Protein AF-A0A133UXX2-F1 (afdb_monomer)

Radius of gyration: 19.28 Å; Cα contacts (8 Å, |Δi|>4): 140; chains: 1; bounding box: 42×25×57 Å

InterPro domains:
  IPR009014 Transketolase C-terminal/Pyruvate-ferredoxin oxidoreductase domain II [G3DSA:3.40.50.920] (34-122)
  IPR009014 Transketolase C-terminal/Pyruvate-ferredoxin oxidoreductase domain II [SSF52922] (37-112)
  IPR033412 Pyruvate:ferredoxin oxidoreductase, core domain II [PF17147] (48-109)
  IPR050722 Pyruvate:ferredoxin/flavodoxin oxidoreductase [PTHR32154] (7-114)

Organism: NCBI:txid1698271

Mean predicted aligned error: 11.59 Å

Sequence (124 aa):
HLESGYTTEDPEEIVAMQDKRKKKWESIEKDVLKRNPVKVYGDEESDKLILTWGSTKGAVLEAMKLIDEPVKLVQPIYFKPFPLERISEHLERAEKVIDVEANSTAQLGDLIKRKPCRPWMKRS

pLDDT: mean 72.83, std 15.48, range [33.09, 92.75]

Nearest PDB structures (foldseek):
  8v9i-assembly1_B  TM=6.962E-01  e=2.782E-02  Deinococcus radiodurans
  6ouw-assembly1_A-2  TM=6.911E-01  e=3.178E-02  Deinococcus radiodurans
  2o1x-assembly1_A  TM=7.524E-01  e=4.429E-02  Deinococcus radiodurans
  6ouv-assembly1_A  TM=6.911E-01  e=4.145E-02  Deinococcus radiodurans
  6xxg-assembly1_AAA  TM=6.147E-01  e=7.052E-02  Deinococcus radiodurans R1 = ATCC 13939 = DSM 20539

Structure (mmCIF, N/CA/C/O backbone):
data_AF-A0A133UXX2-F1
#
_entry.id   AF-A0A133UXX2-F1
#
loop_
_atom_site.group_PDB
_atom_site.id
_atom_site.type_symbol
_atom_site.label_atom_id
_atom_site.label_alt_id
_atom_site.label_comp_id
_atom_site.label_asym_id
_atom_site.label_entity_id
_atom_site.label_seq_id
_atom_site.pdbx_PDB_ins_code
_atom_site.Cartn_x
_atom_site.Cartn_y
_atom_site.Cartn_z
_atom_site.occupancy
_atom_site.B_iso_or_equiv
_atom_site.auth_seq_id
_atom_site.auth_comp_id
_atom_site.auth_asym_id
_atom_site.auth_atom_id
_atom_site.pdbx_PDB_model_num
ATOM 1 N N . HIS A 1 1 ? 14.312 -0.960 -32.571 1.00 33.09 1 HIS A N 1
ATOM 2 C CA . HIS A 1 1 ? 14.438 -0.647 -34.000 1.00 33.09 1 HIS A CA 1
ATOM 3 C C . HIS A 1 1 ? 15.774 0.028 -34.220 1.00 33.09 1 HIS A C 1
ATOM 5 O O . HIS A 1 1 ? 16.047 1.013 -33.542 1.00 33.09 1 HIS A O 1
ATOM 11 N N . LEU A 1 2 ? 16.600 -0.549 -35.088 1.00 40.28 2 LEU A N 1
ATOM 12 C CA . LEU A 1 2 ? 17.537 0.217 -35.900 1.00 40.28 2 LEU A CA 1
ATOM 13 C C . LEU A 1 2 ? 16.858 0.465 -37.252 1.00 40.28 2 LEU A C 1
ATOM 15 O O . LEU A 1 2 ? 15.941 -0.266 -37.628 1.00 40.28 2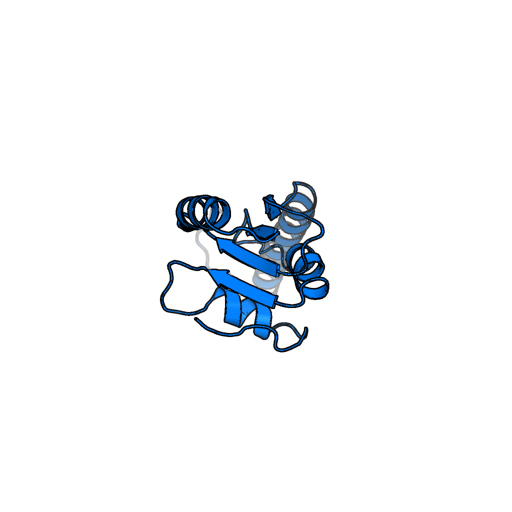 LEU A O 1
ATOM 19 N N . GLU A 1 3 ? 17.273 1.535 -37.917 1.00 55.12 3 GLU A N 1
ATOM 20 C CA . GLU A 1 3 ? 16.681 2.095 -39.140 1.00 55.12 3 GLU A CA 1
ATOM 21 C C . GLU A 1 3 ? 16.860 1.233 -40.404 1.00 55.12 3 GLU A C 1
ATOM 23 O O . GLU A 1 3 ? 16.450 1.635 -41.487 1.00 55.12 3 GLU A O 1
ATOM 28 N N . SER A 1 4 ? 17.409 0.024 -40.288 1.00 59.31 4 SER A N 1
ATOM 29 C CA . SER A 1 4 ? 17.453 -0.961 -41.367 1.00 59.31 4 SER A CA 1
ATOM 30 C C . SER A 1 4 ? 16.782 -2.249 -40.894 1.00 59.31 4 SER A C 1
ATOM 32 O O . SER A 1 4 ? 17.210 -2.897 -39.942 1.00 59.31 4 SER A O 1
ATOM 34 N N . GLY A 1 5 ? 15.666 -2.601 -41.526 1.00 46.81 5 GLY A N 1
ATOM 35 C CA . GLY A 1 5 ? 14.844 -3.758 -41.178 1.00 46.81 5 GLY A CA 1
ATOM 36 C C . GLY A 1 5 ? 15.471 -5.103 -41.550 1.00 46.81 5 GLY A C 1
ATOM 37 O O . GLY A 1 5 ? 14.880 -5.831 -42.339 1.00 46.81 5 GLY A O 1
ATOM 38 N N . TYR A 1 6 ? 16.630 -5.443 -40.985 1.00 45.97 6 TYR A N 1
ATOM 39 C CA . TYR A 1 6 ? 17.171 -6.802 -41.022 1.00 45.97 6 TYR A CA 1
ATOM 40 C C . TYR A 1 6 ? 17.033 -7.461 -39.647 1.00 45.97 6 TYR A C 1
ATOM 42 O O . TYR A 1 6 ? 17.449 -6.916 -38.624 1.00 45.97 6 TYR A O 1
ATOM 50 N N . THR A 1 7 ? 16.394 -8.631 -39.627 1.00 46.53 7 THR A N 1
ATOM 51 C CA . THR A 1 7 ? 16.272 -9.485 -38.445 1.00 46.53 7 THR A CA 1
ATOM 52 C C . THR A 1 7 ? 17.632 -10.113 -38.168 1.00 46.53 7 THR A C 1
ATOM 54 O O . THR A 1 7 ? 18.009 -11.095 -38.795 1.00 46.53 7 THR A O 1
ATOM 57 N N . THR A 1 8 ? 18.380 -9.520 -37.245 1.00 50.25 8 THR A N 1
ATOM 58 C CA . THR A 1 8 ? 19.564 -10.142 -36.656 1.00 50.25 8 THR A CA 1
ATOM 59 C C . THR A 1 8 ? 19.103 -11.144 -35.593 1.00 50.25 8 THR A C 1
ATOM 61 O O . THR A 1 8 ? 18.574 -10.753 -34.552 1.00 50.25 8 THR A O 1
ATOM 64 N N . GLU A 1 9 ? 19.288 -12.437 -35.866 1.00 50.31 9 GLU A N 1
ATOM 65 C CA . GLU A 1 9 ? 19.148 -13.557 -34.913 1.00 50.31 9 GLU A CA 1
ATOM 66 C C . GLU A 1 9 ? 20.436 -13.781 -34.100 1.00 50.31 9 GLU A C 1
ATOM 68 O O . GLU A 1 9 ? 20.617 -14.827 -33.480 1.00 50.31 9 GLU A O 1
ATOM 73 N N . ASP A 1 10 ? 21.351 -12.811 -34.114 1.00 56.44 10 ASP A N 1
ATOM 74 C CA . ASP A 1 10 ? 22.644 -12.937 -33.463 1.00 56.44 10 ASP A CA 1
ATOM 75 C C . ASP A 1 10 ? 22.469 -12.854 -31.934 1.00 56.44 10 ASP A C 1
ATOM 77 O O . ASP A 1 10 ? 21.989 -11.838 -31.404 1.00 56.44 10 ASP A O 1
ATOM 81 N N . PRO A 1 11 ? 22.780 -13.938 -31.200 1.00 58.47 11 PRO A N 1
ATOM 82 C CA . PRO A 1 11 ? 22.490 -14.040 -29.776 1.00 58.47 11 PRO A CA 1
ATOM 83 C C . PRO A 1 11 ? 23.211 -12.959 -28.961 1.00 58.47 11 PRO A C 1
ATOM 85 O O . PRO A 1 11 ? 22.697 -12.538 -27.922 1.00 58.47 11 PRO A O 1
ATOM 88 N N . GLU A 1 12 ? 24.348 -12.453 -29.442 1.00 59.59 12 GLU A N 1
ATOM 89 C CA . GLU A 1 12 ? 25.131 -11.418 -28.764 1.00 59.59 12 GLU A CA 1
ATOM 90 C C . GLU A 1 12 ? 24.432 -10.046 -28.798 1.00 59.59 12 GLU A C 1
ATOM 92 O O . GLU A 1 12 ? 24.356 -9.353 -27.776 1.00 59.59 12 GLU A O 1
ATOM 97 N N . GLU A 1 13 ? 23.811 -9.679 -29.925 1.00 59.91 13 GLU A N 1
ATOM 98 C CA . GLU A 1 13 ? 23.036 -8.435 -30.050 1.00 59.91 13 GLU A CA 1
ATOM 99 C C . GLU A 1 13 ? 21.726 -8.489 -29.246 1.00 59.91 13 GLU A C 1
ATOM 101 O O . GLU A 1 13 ? 21.299 -7.489 -28.650 1.00 59.91 13 GLU A O 1
ATOM 106 N N . ILE A 1 14 ? 21.101 -9.669 -29.154 1.00 61.41 14 ILE A N 1
ATOM 107 C CA . ILE A 1 14 ? 19.909 -9.890 -28.324 1.00 61.41 14 ILE A CA 1
ATOM 108 C C . ILE A 1 14 ? 20.251 -9.706 -26.841 1.00 61.41 14 ILE A C 1
ATOM 110 O O . ILE A 1 14 ? 19.519 -8.998 -26.137 1.00 61.41 14 ILE A O 1
ATOM 114 N N . VAL A 1 15 ? 21.365 -10.279 -26.372 1.00 66.69 15 VAL A N 1
ATOM 115 C CA . VAL A 1 15 ? 21.837 -10.138 -24.985 1.00 66.69 15 VAL A CA 1
ATOM 116 C C . VAL A 1 15 ? 22.188 -8.683 -24.678 1.00 66.69 15 VAL A C 1
ATOM 118 O O . VAL A 1 15 ? 21.683 -8.135 -23.698 1.00 66.69 15 VAL A O 1
ATOM 121 N N . ALA A 1 16 ? 22.924 -7.995 -25.556 1.00 69.69 16 ALA A N 1
ATOM 122 C CA . ALA A 1 16 ? 23.259 -6.581 -25.374 1.00 69.69 16 ALA A CA 1
ATOM 123 C C . ALA A 1 16 ? 22.005 -5.683 -25.290 1.00 69.69 16 ALA A C 1
ATOM 125 O O . ALA A 1 16 ? 21.921 -4.766 -24.463 1.00 69.69 16 ALA A O 1
ATOM 126 N N . MET A 1 17 ? 20.980 -5.969 -26.099 1.00 63.28 17 MET A N 1
ATOM 127 C CA . MET A 1 17 ? 19.703 -5.249 -26.073 1.00 63.28 17 MET A CA 1
ATOM 128 C C . MET A 1 17 ? 18.827 -5.614 -24.868 1.00 63.28 17 MET A C 1
ATOM 130 O O . MET A 1 17 ? 18.025 -4.787 -24.415 1.00 63.28 17 MET A O 1
ATOM 134 N N . GLN A 1 18 ? 18.936 -6.829 -24.333 1.00 67.31 18 GLN A N 1
ATOM 135 C CA . GLN A 1 18 ? 18.309 -7.208 -23.066 1.00 67.31 18 GLN A CA 1
ATOM 136 C C . GLN A 1 18 ? 19.003 -6.529 -21.880 1.00 67.31 18 GLN A C 1
ATOM 138 O O . GLN A 1 18 ? 18.316 -5.929 -21.053 1.00 67.31 18 GLN A O 1
ATOM 143 N N . ASP A 1 19 ? 20.334 -6.494 -21.850 1.00 73.12 19 ASP A N 1
ATOM 144 C CA . ASP A 1 19 ? 21.110 -5.820 -20.807 1.00 73.12 19 ASP A CA 1
ATOM 145 C C . ASP A 1 19 ? 20.897 -4.307 -20.809 1.00 73.12 19 ASP A C 1
ATOM 147 O O . ASP A 1 19 ? 20.729 -3.695 -19.752 1.00 73.12 19 ASP A O 1
ATOM 151 N N . LYS A 1 20 ? 20.810 -3.675 -21.986 1.00 72.62 20 LYS A N 1
ATOM 152 C CA . LYS A 1 20 ? 20.468 -2.247 -22.090 1.00 72.62 20 LYS A CA 1
ATOM 153 C C . LYS A 1 20 ? 19.068 -1.961 -21.540 1.00 72.62 20 LYS A C 1
ATOM 155 O O . LYS A 1 20 ? 18.866 -0.961 -20.847 1.00 72.62 20 LYS A O 1
ATOM 160 N N . ARG A 1 21 ? 18.098 -2.842 -21.817 1.00 70.06 21 ARG A N 1
ATOM 161 C CA . ARG A 1 21 ? 16.740 -2.750 -21.253 1.00 70.06 21 ARG A CA 1
ATOM 162 C C . ARG A 1 21 ? 16.750 -2.957 -19.738 1.00 70.06 21 ARG A C 1
ATOM 164 O O . ARG A 1 21 ? 16.072 -2.208 -19.040 1.00 70.06 21 ARG A O 1
ATOM 171 N N . LYS A 1 22 ? 17.543 -3.905 -19.236 1.00 69.81 22 LYS A N 1
ATOM 172 C CA . LYS A 1 22 ? 17.690 -4.205 -17.808 1.00 69.81 22 LYS A CA 1
ATOM 173 C C . LYS A 1 22 ? 18.308 -3.037 -17.036 1.00 69.81 22 LYS A C 1
ATOM 175 O O . LYS A 1 22 ? 17.689 -2.553 -16.098 1.00 69.81 22 LYS A O 1
ATOM 180 N N . LYS A 1 23 ? 19.425 -2.478 -17.511 1.00 75.69 23 LYS A N 1
ATOM 181 C CA . LYS A 1 23 ? 20.070 -1.297 -16.904 1.00 75.69 23 LYS A CA 1
ATOM 182 C C . LYS A 1 23 ? 19.134 -0.087 -16.836 1.00 75.69 23 LYS A C 1
ATOM 184 O O . LYS A 1 23 ? 19.122 0.643 -15.846 1.00 75.69 23 LYS A O 1
ATOM 189 N N . LYS A 1 24 ? 18.317 0.126 -17.877 1.00 73.06 24 LYS A N 1
ATOM 190 C CA . LYS A 1 24 ? 17.298 1.186 -17.879 1.00 73.06 24 LYS A CA 1
ATOM 191 C C . LYS A 1 24 ? 16.224 0.935 -16.815 1.00 73.06 24 LYS A C 1
ATOM 193 O O . LYS A 1 24 ? 15.835 1.879 -16.134 1.00 73.06 24 LYS A O 1
ATOM 198 N N . TRP A 1 25 ? 15.777 -0.312 -16.651 1.00 71.50 25 TRP A N 1
ATOM 199 C CA . TRP A 1 25 ? 14.839 -0.696 -15.592 1.00 71.50 25 TRP A CA 1
ATOM 200 C C . TRP A 1 25 ? 15.415 -0.475 -14.192 1.00 71.50 25 TRP A C 1
ATOM 202 O O . TRP A 1 25 ? 14.767 0.191 -13.391 1.00 71.50 25 TRP A O 1
ATOM 212 N N . GLU A 1 26 ? 16.652 -0.904 -13.936 1.00 77.62 26 GLU A N 1
ATOM 213 C CA . GLU A 1 26 ? 17.315 -0.710 -12.639 1.00 77.62 26 GLU A CA 1
ATOM 214 C C . GLU A 1 26 ? 17.460 0.777 -12.275 1.00 77.62 26 GLU A C 1
ATOM 216 O O . GLU A 1 26 ? 17.301 1.173 -11.119 1.00 77.62 26 GLU A O 1
ATOM 221 N N . SER A 1 27 ? 17.736 1.634 -13.263 1.00 77.44 27 SE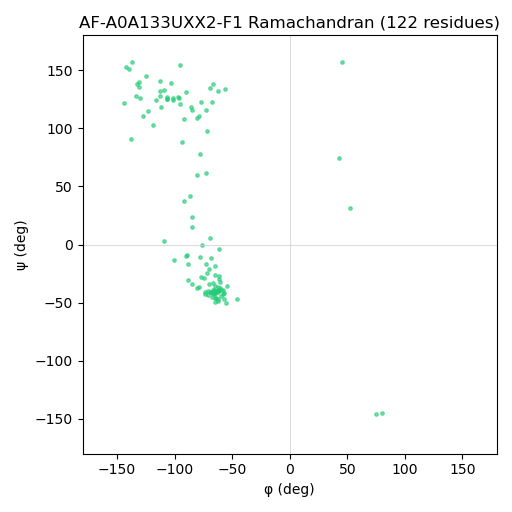R A N 1
ATOM 222 C CA . SER A 1 27 ? 17.783 3.083 -13.051 1.00 77.44 27 SER A CA 1
ATOM 223 C C . SER A 1 27 ? 16.411 3.662 -12.693 1.00 77.44 27 SER A C 1
ATOM 225 O O . SER A 1 27 ? 16.336 4.550 -11.847 1.00 77.44 27 SER A O 1
ATOM 227 N N . ILE A 1 28 ? 15.337 3.177 -13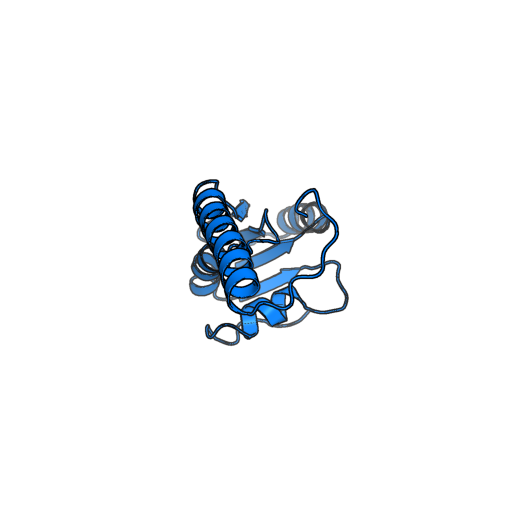.324 1.00 75.88 28 ILE A N 1
ATOM 228 C CA . ILE A 1 28 ? 13.961 3.605 -13.032 1.00 75.88 28 ILE A CA 1
ATOM 229 C C . ILE A 1 28 ? 13.550 3.138 -11.633 1.00 75.88 28 ILE A C 1
ATOM 231 O O . ILE A 1 28 ? 12.975 3.919 -10.882 1.00 75.88 28 ILE A O 1
ATOM 235 N N . GLU A 1 29 ? 13.891 1.907 -11.251 1.00 75.81 29 GLU A N 1
ATOM 236 C CA . GLU A 1 29 ? 13.680 1.376 -9.897 1.00 75.81 29 GLU A CA 1
ATOM 237 C C . GLU A 1 29 ? 14.322 2.255 -8.830 1.00 75.81 29 GLU A C 1
ATOM 239 O O . GLU A 1 29 ? 13.644 2.693 -7.898 1.00 75.81 29 GLU A O 1
ATOM 244 N N . LYS A 1 30 ? 15.598 2.605 -9.012 1.00 76.94 30 LYS A N 1
ATOM 245 C CA . LYS A 1 30 ? 16.314 3.486 -8.083 1.00 76.94 30 LYS A CA 1
ATOM 246 C C . LYS A 1 30 ? 15.701 4.883 -7.994 1.00 76.94 30 LYS A C 1
ATOM 248 O O . LYS A 1 30 ? 15.713 5.473 -6.917 1.00 76.94 30 LYS A O 1
ATOM 253 N N . ASP A 1 31 ? 15.193 5.430 -9.095 1.00 78.62 31 ASP A N 1
ATOM 254 C CA . ASP A 1 31 ? 14.572 6.759 -9.096 1.00 78.62 31 ASP A CA 1
ATOM 255 C C . ASP A 1 31 ? 13.188 6.743 -8.426 1.00 78.62 31 ASP A C 1
ATOM 257 O O . ASP A 1 31 ? 12.871 7.611 -7.613 1.00 78.62 31 ASP A O 1
ATOM 261 N N . VAL A 1 32 ? 12.390 5.706 -8.688 1.00 74.38 32 VAL A N 1
ATOM 262 C CA . VAL A 1 32 ? 11.060 5.521 -8.092 1.00 74.38 32 VAL A CA 1
ATOM 263 C C . VAL A 1 32 ? 11.151 5.313 -6.582 1.00 74.38 32 VAL A C 1
ATOM 265 O O . VAL A 1 32 ? 10.391 5.936 -5.842 1.00 74.38 32 VAL A O 1
ATOM 268 N N . LEU A 1 33 ? 12.122 4.528 -6.104 1.00 70.38 33 LEU A N 1
ATOM 269 C CA . LEU A 1 33 ? 12.365 4.344 -4.668 1.00 70.38 33 LEU A CA 1
ATOM 270 C C . LEU A 1 33 ? 12.726 5.658 -3.952 1.00 70.38 33 LEU A C 1
ATOM 272 O O . LEU A 1 33 ? 12.374 5.833 -2.785 1.00 70.38 33 LEU A O 1
ATOM 276 N N . LYS A 1 34 ? 13.361 6.611 -4.650 1.00 77.00 34 LYS A N 1
ATOM 277 C CA . LYS A 1 34 ? 13.677 7.947 -4.113 1.00 77.00 34 LYS A CA 1
ATOM 278 C C . LYS A 1 34 ? 12.469 8.890 -4.078 1.00 77.00 34 LYS A C 1
ATOM 280 O O . LYS A 1 34 ? 12.420 9.768 -3.224 1.00 77.00 34 LYS A O 1
ATOM 285 N N . ARG A 1 35 ? 11.485 8.725 -4.970 1.00 71.19 35 ARG A N 1
ATOM 286 C CA . ARG A 1 35 ? 10.313 9.619 -5.115 1.00 71.19 35 ARG A CA 1
ATOM 287 C C . ARG A 1 35 ? 9.097 9.190 -4.291 1.00 71.19 35 ARG A C 1
ATOM 289 O O . ARG A 1 35 ? 7.970 9.313 -4.761 1.00 71.19 35 ARG A O 1
ATOM 296 N N . ASN A 1 36 ? 9.334 8.680 -3.084 1.00 76.75 36 ASN A N 1
ATOM 297 C CA . ASN A 1 36 ? 8.311 8.227 -2.140 1.00 76.75 36 ASN A CA 1
ATOM 298 C C . ASN A 1 36 ? 7.183 7.404 -2.808 1.00 76.75 36 ASN A C 1
ATOM 300 O O . ASN A 1 36 ? 6.082 7.909 -3.031 1.00 76.75 36 ASN A O 1
ATOM 304 N N . PRO A 1 37 ? 7.450 6.143 -3.187 1.00 84.00 37 PRO A N 1
ATOM 305 C CA . PRO A 1 37 ? 6.570 5.381 -4.072 1.00 84.00 37 PRO A CA 1
ATOM 306 C C . PRO A 1 37 ? 5.300 4.846 -3.393 1.00 84.00 37 PRO A C 1
ATOM 308 O O . PRO A 1 37 ? 4.479 4.193 -4.042 1.00 84.00 37 PRO A O 1
ATOM 311 N N . VAL A 1 38 ? 5.140 5.117 -2.100 1.00 87.50 38 VAL A N 1
ATOM 312 C CA . VAL A 1 38 ? 4.027 4.692 -1.256 1.00 87.50 38 VAL A CA 1
ATOM 313 C C . VAL A 1 38 ? 3.515 5.918 -0.505 1.00 87.50 38 VAL A C 1
ATOM 315 O O . VAL A 1 38 ? 4.303 6.709 0.010 1.00 87.50 38 VAL A O 1
ATOM 318 N N . LYS A 1 39 ? 2.195 6.094 -0.450 1.00 89.50 39 LYS A N 1
ATOM 319 C CA . LYS A 1 39 ? 1.549 7.082 0.418 1.00 89.50 39 LYS A CA 1
ATOM 320 C C . LYS A 1 39 ? 0.953 6.385 1.625 1.00 89.50 39 LYS A C 1
ATOM 322 O O . LYS A 1 39 ? 0.337 5.332 1.479 1.00 89.50 39 LYS A O 1
ATOM 327 N N . VAL A 1 40 ? 1.107 7.013 2.780 1.00 90.56 40 VAL A N 1
ATOM 328 C CA . VAL A 1 40 ? 0.502 6.577 4.036 1.00 90.56 40 VAL A CA 1
ATOM 329 C C . VAL A 1 40 ? -0.542 7.610 4.452 1.00 90.56 40 VAL A C 1
ATOM 331 O O . VAL A 1 40 ? -0.356 8.808 4.233 1.00 90.56 40 VAL A O 1
ATOM 334 N N . TYR A 1 41 ? -1.663 7.137 4.987 1.00 90.56 41 TYR A N 1
ATOM 335 C CA . TYR A 1 41 ? -2.758 7.948 5.508 1.00 90.56 41 TYR A CA 1
ATOM 336 C C . TYR A 1 41 ? -3.252 7.372 6.837 1.00 90.56 41 TYR A C 1
ATOM 338 O O . TYR A 1 41 ? -3.124 6.171 7.076 1.00 90.56 41 TYR A O 1
ATOM 346 N N . GLY A 1 42 ? -3.888 8.212 7.653 1.00 89.06 42 GLY A N 1
ATOM 347 C CA . GLY A 1 42 ? -4.394 7.814 8.965 1.00 89.06 42 GLY A CA 1
ATOM 348 C C . GLY A 1 42 ? -3.291 7.802 10.015 1.00 89.06 42 GLY A C 1
ATOM 349 O O . GLY A 1 42 ? -2.400 8.649 9.983 1.00 89.06 42 GLY A O 1
ATOM 350 N N . ASP A 1 43 ? -3.380 6.855 10.940 1.00 90.50 43 ASP A N 1
ATOM 351 C CA . ASP A 1 43 ? -2.430 6.712 12.039 1.00 90.50 43 ASP A CA 1
ATOM 352 C C . ASP A 1 43 ? -1.215 5.885 11.584 1.00 90.50 43 ASP A C 1
ATOM 354 O O . ASP A 1 43 ? -1.352 4.719 11.213 1.00 90.50 43 ASP A O 1
ATOM 358 N N . GLU A 1 44 ? -0.023 6.487 11.564 1.00 87.88 44 GLU A N 1
ATOM 359 C CA . GLU A 1 44 ? 1.202 5.816 11.102 1.00 87.88 44 GLU A CA 1
ATOM 360 C C . GLU A 1 44 ? 1.710 4.739 12.081 1.00 87.88 44 GLU A C 1
ATOM 362 O O . GLU A 1 44 ? 2.383 3.785 11.658 1.00 87.88 44 GLU A O 1
ATOM 367 N N . GLU A 1 45 ? 1.359 4.860 13.363 1.00 87.69 45 GLU A N 1
ATOM 368 C CA . GLU A 1 45 ? 1.768 3.955 14.441 1.00 87.69 45 GLU A CA 1
ATOM 369 C C . GLU A 1 45 ? 0.806 2.773 14.616 1.00 87.69 45 GLU A C 1
ATOM 371 O O . GLU A 1 45 ? 1.198 1.751 15.173 1.00 87.69 45 GLU A O 1
ATOM 376 N N . SER A 1 46 ? -0.408 2.857 14.062 1.00 88.94 46 SER A N 1
ATOM 377 C CA . SER A 1 46 ? -1.387 1.768 14.094 1.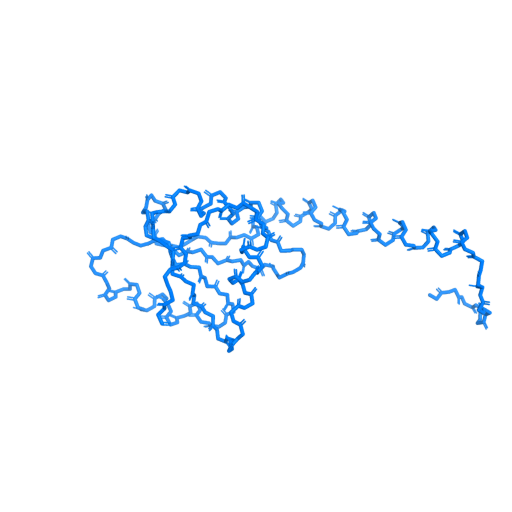00 88.94 46 SER A CA 1
ATOM 378 C C . SER A 1 46 ? -0.844 0.460 13.506 1.00 88.94 46 SER A C 1
ATOM 380 O O . SER A 1 46 ? -0.278 0.412 12.405 1.00 88.94 46 SER A O 1
ATOM 382 N N . ASP A 1 47 ? -1.080 -0.634 14.224 1.00 87.00 47 ASP A N 1
ATOM 383 C CA . ASP A 1 47 ? -0.813 -2.017 13.826 1.00 87.00 47 ASP A CA 1
ATOM 384 C C . ASP A 1 47 ? -1.874 -2.581 12.856 1.00 87.00 47 ASP A C 1
ATOM 386 O O . ASP A 1 47 ? -1.661 -3.629 12.234 1.00 87.00 47 ASP A O 1
ATOM 390 N N . LYS A 1 48 ? -2.997 -1.874 12.669 1.00 88.50 48 LYS A N 1
ATOM 391 C CA . LYS A 1 48 ? -4.053 -2.220 11.710 1.00 88.50 48 LYS A CA 1
ATOM 392 C C . LYS A 1 48 ? -3.782 -1.530 10.384 1.00 88.50 48 LYS A C 1
ATOM 394 O O . LYS A 1 48 ? -3.975 -0.325 10.242 1.00 88.50 48 LYS A O 1
ATOM 399 N N . LEU A 1 49 ? -3.370 -2.307 9.391 1.00 89.50 49 LEU A N 1
ATOM 400 C CA . LEU A 1 49 ? -3.014 -1.814 8.070 1.00 89.50 49 LEU A CA 1
ATOM 401 C C . LEU A 1 49 ? -4.093 -2.163 7.046 1.00 89.50 49 LEU A C 1
ATOM 403 O O . LEU A 1 49 ? -4.438 -3.327 6.854 1.00 89.50 49 LEU A O 1
ATOM 407 N N . ILE A 1 50 ? -4.575 -1.156 6.327 1.00 89.00 50 ILE A N 1
ATOM 408 C CA . ILE A 1 50 ? -5.328 -1.320 5.089 1.00 89.00 50 ILE A CA 1
ATOM 409 C C . ILE A 1 50 ? -4.380 -1.044 3.926 1.00 89.00 50 ILE A C 1
ATOM 411 O O . ILE A 1 50 ? -3.769 0.019 3.852 1.00 89.00 50 ILE A O 1
ATOM 415 N N . LEU A 1 51 ? -4.251 -1.994 3.009 1.00 87.69 51 LEU A N 1
ATOM 416 C CA . LEU A 1 51 ? -3.523 -1.829 1.761 1.00 87.69 51 LEU A CA 1
ATOM 417 C C . LEU A 1 51 ? -4.544 -1.601 0.646 1.00 87.69 51 LEU A C 1
ATOM 419 O O . LEU A 1 51 ? -5.473 -2.387 0.494 1.00 87.69 51 LEU A O 1
ATOM 423 N N . THR A 1 52 ? -4.409 -0.524 -0.127 1.00 86.75 52 THR A N 1
ATOM 424 C CA . THR A 1 52 ? -5.328 -0.264 -1.246 1.00 86.75 52 THR A CA 1
ATOM 425 C C . THR A 1 52 ? -4.623 0.318 -2.454 1.00 86.75 52 THR A C 1
ATOM 427 O O . THR A 1 52 ? -3.627 1.027 -2.325 1.00 86.75 52 THR A O 1
ATOM 430 N N . TRP A 1 53 ? -5.164 0.080 -3.645 1.00 80.81 53 TRP A N 1
ATOM 431 C CA . TRP A 1 53 ? -4.629 0.631 -4.885 1.00 80.81 53 TRP A CA 1
ATOM 432 C C . TRP A 1 53 ? -5.739 1.081 -5.837 1.00 80.81 53 TRP A C 1
ATOM 434 O O . TRP A 1 53 ? -6.844 0.552 -5.841 1.00 80.81 53 TRP A O 1
ATOM 444 N N . GLY A 1 54 ? -5.442 2.083 -6.668 1.00 76.00 54 GLY A N 1
ATOM 445 C CA . GLY A 1 54 ? -6.401 2.613 -7.639 1.00 76.00 54 GLY A CA 1
ATOM 446 C C . GLY A 1 54 ? -7.500 3.490 -7.023 1.00 76.00 54 GLY A C 1
ATOM 447 O O . GLY A 1 54 ? -7.261 4.253 -6.083 1.00 76.00 54 GLY A O 1
ATOM 448 N N . SER A 1 55 ? -8.702 3.429 -7.603 1.00 76.38 55 SER A N 1
ATOM 449 C CA . SER A 1 55 ? -9.848 4.288 -7.265 1.00 76.38 55 SER A CA 1
ATOM 450 C C . SER A 1 55 ? -10.507 3.958 -5.920 1.00 76.38 55 SER A C 1
ATOM 452 O O . SER A 1 55 ? -11.206 4.806 -5.365 1.00 76.38 55 SER A O 1
ATOM 454 N N . THR A 1 56 ? -10.246 2.778 -5.348 1.00 78.75 56 THR A N 1
ATOM 455 C CA . THR A 1 56 ? -10.805 2.339 -4.054 1.00 78.75 56 THR A CA 1
ATOM 456 C C . THR A 1 56 ? -10.338 3.185 -2.876 1.00 78.75 56 THR A C 1
ATOM 458 O O . THR A 1 56 ? -11.016 3.220 -1.853 1.00 78.75 56 THR A O 1
ATOM 461 N N . LYS A 1 57 ? -9.243 3.942 -3.034 1.00 83.19 57 LYS A N 1
ATOM 462 C CA . LYS A 1 57 ? -8.733 4.882 -2.027 1.00 83.19 57 LYS A CA 1
ATOM 463 C C . LYS A 1 57 ? -9.835 5.763 -1.428 1.00 83.19 57 LYS A C 1
ATOM 465 O O . LYS A 1 57 ? -9.875 5.929 -0.215 1.00 83.19 57 LYS A O 1
ATOM 470 N N . GLY A 1 58 ? -10.698 6.351 -2.263 1.00 83.75 58 GLY A N 1
ATOM 471 C CA . GLY A 1 58 ? -11.735 7.276 -1.792 1.00 83.75 58 GLY A CA 1
ATOM 472 C C . GLY A 1 58 ? -12.718 6.596 -0.842 1.00 83.75 58 GLY A C 1
ATOM 473 O O . GLY A 1 58 ? -12.946 7.082 0.258 1.00 83.75 58 GLY A O 1
ATOM 474 N N . ALA A 1 59 ? -13.219 5.423 -1.231 1.00 85.25 59 ALA A N 1
ATOM 475 C CA . ALA A 1 59 ? -14.133 4.639 -0.406 1.00 85.25 59 ALA A CA 1
ATOM 476 C C . ALA A 1 59 ? -13.483 4.194 0.914 1.00 85.25 59 ALA A C 1
ATOM 478 O O . ALA A 1 59 ? -14.119 4.265 1.962 1.00 85.25 59 ALA A O 1
ATOM 479 N N . VAL A 1 60 ? -12.208 3.791 0.879 1.00 86.38 60 VAL A N 1
ATOM 480 C CA . VAL A 1 60 ? -11.467 3.399 2.087 1.00 86.38 60 VAL A CA 1
ATOM 481 C C . VAL A 1 60 ? -11.274 4.585 3.030 1.00 86.38 60 VAL A C 1
ATOM 483 O O . VAL A 1 60 ? -11.480 4.438 4.228 1.00 86.38 60 VAL A O 1
ATOM 486 N N . LEU A 1 61 ? -10.932 5.766 2.511 1.00 87.19 61 LEU A N 1
ATOM 487 C CA . LEU A 1 61 ? -10.786 6.967 3.337 1.00 87.19 61 LEU A CA 1
ATOM 488 C C . LEU A 1 61 ? -12.101 7.382 4.003 1.00 87.19 61 LEU A C 1
ATOM 490 O O . LEU A 1 61 ? -12.084 7.768 5.167 1.00 87.19 61 LEU A O 1
ATOM 494 N N . GLU A 1 62 ? -13.231 7.291 3.299 1.00 87.25 62 GLU A N 1
ATOM 495 C CA . GLU A 1 62 ? -14.536 7.552 3.917 1.00 87.25 62 GLU A CA 1
ATOM 496 C C . GLU A 1 62 ? -14.877 6.493 4.971 1.00 87.25 62 GLU A C 1
ATOM 498 O O . GLU A 1 62 ? -15.328 6.844 6.057 1.00 87.25 62 GLU A O 1
ATOM 503 N N . ALA A 1 63 ? -14.588 5.215 4.707 1.00 86.44 63 ALA A N 1
ATOM 504 C CA . ALA A 1 63 ? -14.783 4.147 5.686 1.00 86.44 63 ALA A CA 1
ATOM 505 C C . ALA A 1 63 ? -13.927 4.351 6.946 1.00 86.44 63 ALA A C 1
ATOM 507 O O . ALA A 1 63 ? -14.420 4.153 8.050 1.00 86.44 63 ALA A O 1
ATOM 508 N N . MET A 1 64 ? -12.680 4.814 6.805 1.00 87.38 64 MET A N 1
ATOM 509 C CA . MET A 1 64 ? -11.808 5.127 7.943 1.00 87.38 64 MET A CA 1
ATOM 510 C C . MET A 1 64 ? -12.383 6.216 8.853 1.00 87.38 64 MET A C 1
ATOM 512 O O . MET A 1 64 ? -12.171 6.154 10.055 1.00 87.38 64 MET A O 1
ATOM 516 N N . LYS A 1 65 ? -13.136 7.186 8.316 1.00 86.81 65 LYS A N 1
ATOM 517 C CA . LYS A 1 65 ? -13.793 8.224 9.133 1.00 86.81 65 LYS A CA 1
ATOM 518 C C . LYS A 1 65 ? -14.952 7.684 9.973 1.00 86.81 65 LYS A C 1
ATOM 520 O O . LYS A 1 65 ? -15.361 8.342 10.921 1.00 86.81 65 LYS A O 1
ATOM 525 N N . LEU A 1 66 ? -15.516 6.540 9.587 1.00 87.88 66 LEU A N 1
ATOM 526 C CA . LEU A 1 66 ? -16.628 5.891 10.287 1.00 87.88 66 LEU A CA 1
ATOM 527 C C . LEU A 1 66 ? -16.148 4.900 11.356 1.00 87.88 66 LEU A C 1
ATOM 529 O O . LEU A 1 66 ? -16.962 4.390 12.122 1.00 87.88 66 LEU A O 1
ATOM 533 N N . ILE A 1 67 ? -14.851 4.594 11.380 1.00 85.19 67 ILE A N 1
ATOM 534 C CA . ILE A 1 67 ? -14.238 3.657 12.317 1.00 85.19 67 ILE A CA 1
ATOM 535 C C . ILE A 1 67 ? -13.652 4.465 13.480 1.00 85.19 67 ILE A C 1
ATOM 537 O O . ILE A 1 67 ? -12.836 5.355 13.266 1.00 85.19 67 ILE A O 1
ATOM 541 N N . ASP A 1 68 ? -14.034 4.128 14.712 1.00 86.06 68 ASP A N 1
ATOM 542 C CA . ASP A 1 68 ? -13.540 4.772 15.948 1.00 86.06 68 ASP A CA 1
ATOM 543 C C . ASP A 1 68 ? -12.209 4.161 16.440 1.00 86.06 68 ASP A C 1
ATOM 545 O O . ASP A 1 68 ? -11.873 4.166 17.618 1.00 86.06 68 ASP A O 1
ATOM 549 N N . GLU A 1 69 ? -11.446 3.549 15.536 1.00 87.12 69 GLU A N 1
ATOM 550 C CA . GLU A 1 69 ? -10.196 2.859 15.851 1.00 87.12 69 GLU A CA 1
ATOM 551 C C . GLU A 1 69 ? -9.052 3.415 14.994 1.00 87.12 69 GLU A C 1
ATOM 553 O O . GLU A 1 69 ? -9.262 3.730 13.818 1.00 87.12 69 GLU A O 1
ATOM 558 N N . PRO A 1 70 ? -7.822 3.495 15.533 1.00 88.25 70 PRO A N 1
ATOM 559 C CA . PRO A 1 70 ? -6.671 3.950 14.768 1.00 88.25 70 PRO A CA 1
ATOM 560 C C . PRO A 1 70 ? -6.345 2.925 13.683 1.00 88.25 70 PRO A C 1
ATOM 562 O O . PRO A 1 70 ? -6.096 1.748 13.962 1.00 88.25 70 PRO A O 1
ATOM 565 N N . VAL A 1 71 ? -6.338 3.371 12.430 1.00 90.81 71 VAL A N 1
ATOM 566 C CA . VAL A 1 71 ? -6.040 2.538 11.262 1.00 90.81 71 VAL A CA 1
ATOM 567 C C . VAL A 1 71 ? -5.037 3.255 10.370 1.00 90.81 71 VAL A C 1
ATOM 569 O O . VAL A 1 71 ? -5.156 4.454 10.104 1.00 90.81 71 VAL A O 1
ATOM 572 N N . LYS A 1 72 ? -4.076 2.484 9.866 1.00 92.75 72 LYS A N 1
ATOM 573 C CA . LYS A 1 72 ? -3.091 2.905 8.880 1.00 92.75 72 LYS A CA 1
ATOM 574 C C . LYS A 1 72 ? -3.533 2.496 7.487 1.00 92.75 72 LYS A C 1
ATOM 576 O O . LYS A 1 72 ? -3.764 1.320 7.233 1.00 92.75 72 LYS A O 1
ATOM 581 N N . LEU A 1 73 ? -3.579 3.430 6.549 1.00 91.31 73 LEU A N 1
ATOM 582 C CA . LEU A 1 73 ? -3.812 3.139 5.137 1.00 91.31 73 LEU A CA 1
ATOM 583 C C . LEU A 1 73 ? -2.521 3.314 4.347 1.00 91.31 73 LEU A C 1
ATOM 585 O O . LEU A 1 73 ? -1.927 4.388 4.347 1.00 91.31 73 LEU A O 1
ATOM 589 N N . VAL A 1 74 ? -2.127 2.276 3.622 1.00 90.56 74 VAL A N 1
ATOM 590 C CA . VAL A 1 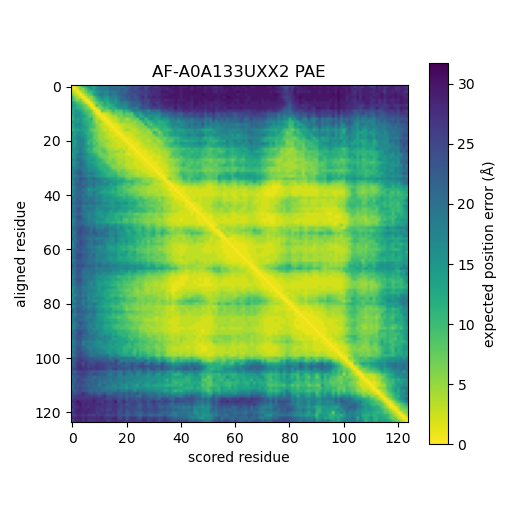74 ? -0.957 2.259 2.747 1.00 90.56 74 VAL A CA 1
ATOM 591 C C . VAL A 1 74 ? -1.423 2.149 1.299 1.00 90.56 74 VAL A C 1
ATOM 593 O O . VAL A 1 74 ? -2.204 1.268 0.940 1.00 90.56 74 VAL A O 1
ATOM 596 N N . GLN A 1 75 ? -0.939 3.055 0.452 1.00 89.38 75 GLN A N 1
ATOM 597 C CA . GLN A 1 75 ? -1.276 3.118 -0.965 1.00 89.38 75 GLN A CA 1
ATOM 598 C C . GLN A 1 75 ? -0.003 3.142 -1.827 1.00 89.38 75 GLN A C 1
ATOM 600 O O . GLN A 1 75 ? 0.681 4.171 -1.861 1.00 89.38 75 GLN A O 1
ATOM 605 N N . PRO A 1 76 ? 0.319 2.079 -2.587 1.00 86.75 76 PRO A N 1
ATOM 606 C CA . PRO A 1 76 ? 1.326 2.172 -3.638 1.00 86.75 76 PRO A CA 1
ATOM 607 C C . PRO A 1 76 ? 0.903 3.165 -4.728 1.00 86.75 76 PRO A C 1
ATOM 609 O O . PRO A 1 76 ? -0.219 3.121 -5.234 1.00 86.75 76 PRO A O 1
ATOM 612 N N . ILE A 1 77 ? 1.821 4.054 -5.113 1.00 84.56 77 ILE A N 1
ATOM 613 C CA . ILE A 1 77 ? 1.625 5.013 -6.213 1.00 84.56 77 ILE A CA 1
ATOM 614 C C . ILE A 1 77 ? 1.977 4.367 -7.561 1.00 84.56 77 ILE A C 1
ATOM 616 O O . ILE A 1 77 ? 1.353 4.665 -8.578 1.00 84.56 77 ILE A O 1
ATOM 620 N N . TYR A 1 78 ? 2.975 3.480 -7.572 1.00 77.75 78 TYR A N 1
ATOM 621 C CA . TYR A 1 78 ? 3.510 2.862 -8.783 1.00 77.75 78 TYR A CA 1
ATOM 622 C C . TYR A 1 78 ? 3.213 1.364 -8.817 1.00 77.75 78 TYR A C 1
ATOM 624 O O . TYR A 1 78 ? 3.475 0.646 -7.855 1.00 77.75 78 TYR A O 1
ATOM 632 N N . PHE A 1 79 ? 2.708 0.886 -9.957 1.00 72.56 79 PHE A N 1
ATOM 633 C CA . PHE A 1 79 ? 2.513 -0.548 -10.198 1.00 72.56 79 PHE A CA 1
ATOM 634 C C . PHE A 1 79 ? 3.760 -1.203 -10.804 1.00 72.56 79 PHE A C 1
ATOM 636 O O . PHE A 1 79 ? 4.036 -2.377 -10.573 1.00 72.56 79 PHE A O 1
ATOM 643 N N . LYS A 1 80 ? 4.539 -0.436 -11.580 1.00 73.50 80 LYS A N 1
ATOM 644 C CA . LYS A 1 80 ? 5.822 -0.873 -12.124 1.00 73.50 80 LYS A CA 1
ATOM 645 C C . LYS A 1 80 ? 6.812 0.299 -12.165 1.00 73.50 80 LYS A C 1
ATOM 647 O O . LYS A 1 80 ? 6.528 1.282 -12.848 1.00 73.50 80 LYS A O 1
ATOM 652 N N . PRO A 1 81 ? 7.969 0.191 -11.499 1.00 72.69 81 PRO A N 1
ATOM 653 C CA . PRO A 1 81 ? 8.345 -0.879 -10.577 1.00 72.69 81 PRO A CA 1
ATOM 654 C C . PRO A 1 81 ? 7.478 -0.867 -9.313 1.00 72.69 81 PRO A C 1
ATOM 656 O O . PRO A 1 81 ? 7.149 0.195 -8.787 1.00 72.69 81 PRO A O 1
ATOM 659 N N . PHE A 1 82 ? 7.068 -2.054 -8.866 1.00 78.19 82 PHE A N 1
ATOM 660 C CA . PHE A 1 82 ? 6.229 -2.203 -7.682 1.00 78.19 82 PHE A CA 1
ATOM 661 C C . PHE A 1 82 ? 7.099 -2.022 -6.426 1.00 78.19 82 PHE A C 1
ATOM 663 O O . PHE A 1 82 ? 8.082 -2.755 -6.284 1.00 78.19 82 PHE A O 1
ATOM 670 N N . PRO A 1 83 ? 6.790 -1.074 -5.521 1.00 81.69 83 PRO A N 1
ATOM 671 C CA . PRO A 1 83 ? 7.668 -0.700 -4.411 1.00 81.69 83 PRO A CA 1
ATOM 672 C C . PRO A 1 83 ? 7.565 -1.680 -3.237 1.00 81.69 83 PRO A C 1
ATOM 674 O O . PRO A 1 83 ? 7.193 -1.310 -2.125 1.00 81.69 83 PRO A O 1
ATOM 677 N N . LEU A 1 84 ? 7.884 -2.947 -3.496 1.00 79.88 84 LEU A N 1
ATOM 678 C CA . LEU A 1 84 ? 7.682 -4.033 -2.547 1.00 79.88 84 LEU A CA 1
ATOM 679 C C . LEU A 1 84 ? 8.443 -3.809 -1.240 1.00 79.88 84 LEU A C 1
ATOM 681 O O . LEU A 1 84 ? 7.854 -3.999 -0.190 1.00 79.88 84 LEU A O 1
ATOM 685 N N . GLU A 1 85 ? 9.705 -3.373 -1.296 1.00 81.00 85 GLU A N 1
ATOM 686 C CA . GLU A 1 85 ? 10.519 -3.152 -0.091 1.00 81.00 85 GLU A CA 1
ATOM 687 C C . GLU A 1 85 ? 9.842 -2.168 0.869 1.00 81.00 85 GLU A C 1
ATOM 689 O O . GLU A 1 85 ? 9.661 -2.479 2.040 1.00 81.00 85 GLU A O 1
ATOM 694 N N . ARG A 1 86 ? 9.351 -1.037 0.348 1.00 83.00 86 ARG A N 1
ATOM 695 C CA . ARG A 1 86 ? 8.645 -0.028 1.150 1.00 83.00 86 ARG A CA 1
ATOM 696 C C . ARG A 1 86 ? 7.337 -0.545 1.732 1.00 83.00 86 ARG A C 1
ATOM 698 O O . ARG A 1 86 ? 6.999 -0.233 2.865 1.00 83.00 86 ARG A O 1
ATOM 705 N N . ILE A 1 87 ? 6.580 -1.317 0.956 1.00 84.69 87 ILE A N 1
ATOM 706 C CA . ILE A 1 87 ? 5.320 -1.897 1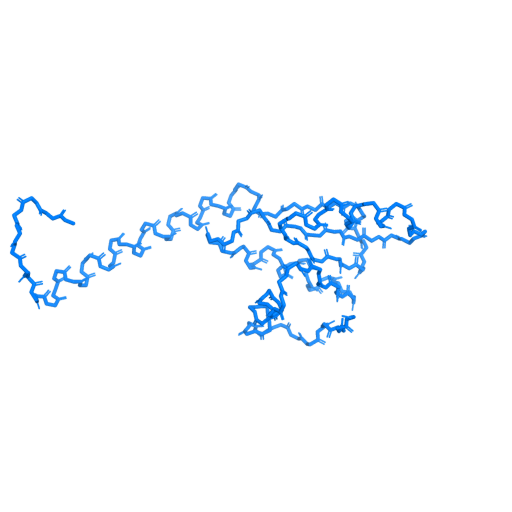.432 1.00 84.69 87 ILE A CA 1
ATOM 707 C C . ILE A 1 87 ? 5.604 -2.948 2.510 1.00 84.69 87 ILE A C 1
ATOM 709 O O . ILE A 1 87 ? 4.913 -2.961 3.525 1.00 84.69 87 ILE A O 1
ATOM 713 N N . SER A 1 88 ? 6.636 -3.778 2.332 1.00 83.38 88 SER A N 1
ATOM 714 C CA . SER A 1 88 ? 7.061 -4.775 3.315 1.00 83.38 88 SER A CA 1
ATOM 715 C C . SER A 1 88 ? 7.405 -4.141 4.660 1.00 83.38 88 SER A C 1
ATOM 717 O O . SER A 1 88 ? 6.910 -4.631 5.669 1.00 83.38 88 SER A O 1
ATOM 719 N N . GLU A 1 89 ? 8.116 -3.005 4.686 1.00 85.81 89 GLU A N 1
ATOM 720 C CA . GLU A 1 89 ? 8.415 -2.278 5.935 1.00 85.81 89 GLU A CA 1
ATOM 721 C C . GLU A 1 89 ? 7.142 -1.941 6.741 1.00 85.81 89 GLU A C 1
ATOM 723 O O . GLU A 1 89 ? 7.148 -1.966 7.974 1.00 85.81 89 GLU A O 1
ATOM 728 N N . HIS A 1 90 ? 6.032 -1.636 6.059 1.00 86.44 90 HIS A N 1
ATOM 729 C CA . HIS A 1 90 ? 4.747 -1.375 6.709 1.00 86.44 90 HIS A CA 1
ATOM 730 C C . HIS A 1 90 ? 4.004 -2.658 7.094 1.00 86.44 90 HIS A C 1
ATOM 732 O O . HIS A 1 90 ? 3.369 -2.691 8.148 1.00 86.44 90 HIS A O 1
ATOM 738 N N . LEU A 1 91 ? 4.075 -3.698 6.258 1.00 84.44 91 LEU A N 1
ATOM 739 C CA . LEU A 1 91 ? 3.440 -4.993 6.510 1.00 84.44 91 LEU A CA 1
ATOM 740 C C . LEU A 1 91 ? 4.073 -5.725 7.698 1.00 84.44 91 LEU A C 1
ATOM 742 O O . LEU A 1 91 ? 3.351 -6.318 8.488 1.00 84.44 91 LEU A O 1
ATOM 746 N N . GLU A 1 92 ? 5.39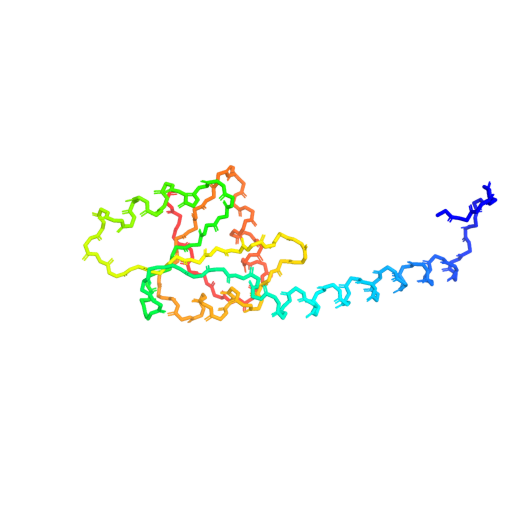6 -5.659 7.855 1.00 84.19 92 GLU A N 1
ATOM 747 C CA . GLU A 1 92 ? 6.118 -6.306 8.960 1.00 84.19 92 GLU A CA 1
ATOM 748 C C . GLU A 1 92 ? 5.756 -5.726 10.332 1.00 84.19 92 GLU A C 1
ATOM 750 O O . GLU A 1 92 ? 5.857 -6.417 11.344 1.00 84.19 92 GLU A O 1
ATOM 755 N N . ARG A 1 93 ? 5.315 -4.465 10.367 1.00 84.12 93 ARG A N 1
ATOM 756 C CA . ARG A 1 93 ? 4.860 -3.777 11.584 1.00 84.12 93 ARG A CA 1
ATOM 757 C C . ARG A 1 93 ? 3.367 -3.959 11.857 1.00 84.12 93 ARG A C 1
ATOM 759 O O . ARG A 1 93 ? 2.898 -3.521 12.900 1.00 84.12 93 ARG A O 1
ATOM 766 N N . ALA A 1 94 ? 2.617 -4.527 10.916 1.00 84.19 94 ALA A N 1
ATOM 767 C CA . ALA A 1 94 ? 1.176 -4.678 11.038 1.00 84.19 94 ALA A CA 1
ATOM 768 C C . ALA A 1 94 ? 0.822 -6.011 11.708 1.00 84.19 94 ALA A C 1
ATOM 770 O O . ALA A 1 94 ? 1.285 -7.072 11.289 1.00 84.19 94 ALA A O 1
ATOM 771 N N . GLU A 1 95 ? -0.054 -5.974 12.710 1.00 84.25 95 GLU A N 1
ATOM 772 C CA . GLU A 1 95 ? -0.649 -7.187 13.281 1.00 84.25 95 GLU A CA 1
ATOM 773 C C . GLU A 1 95 ? -1.773 -7.708 12.376 1.00 84.25 95 GLU A C 1
ATOM 775 O O . GLU A 1 95 ? -1.944 -8.917 12.182 1.00 84.25 95 GLU A O 1
ATOM 780 N N . LYS A 1 96 ? -2.524 -6.783 11.767 1.00 81.75 96 LYS A N 1
ATOM 781 C CA . LYS A 1 96 ? -3.651 -7.097 10.892 1.00 81.75 96 LYS A CA 1
ATOM 782 C C . LYS A 1 96 ? -3.534 -6.343 9.578 1.00 81.75 96 LYS A C 1
ATOM 784 O O . LYS A 1 96 ? -3.457 -5.120 9.566 1.00 81.75 96 LYS A O 1
ATOM 789 N N . VAL A 1 97 ? -3.594 -7.083 8.472 1.00 84.12 97 VAL A N 1
ATOM 790 C CA . VAL A 1 97 ? -3.556 -6.525 7.116 1.00 84.12 97 VAL A CA 1
ATOM 791 C C . VAL A 1 97 ? -4.872 -6.811 6.401 1.00 84.12 97 VAL A C 1
ATOM 793 O O . VAL A 1 97 ? -5.276 -7.969 6.274 1.00 84.12 97 VAL A O 1
ATOM 796 N N . ILE A 1 98 ? -5.525 -5.755 5.922 1.00 83.94 98 ILE A N 1
ATOM 797 C CA . ILE A 1 98 ? -6.731 -5.806 5.092 1.00 83.94 98 ILE A CA 1
ATOM 798 C C . ILE A 1 98 ? -6.350 -5.312 3.699 1.00 83.94 98 ILE A C 1
ATOM 800 O O . ILE A 1 98 ? -5.929 -4.171 3.539 1.00 83.94 98 ILE A O 1
ATOM 804 N N . ASP A 1 99 ? -6.490 -6.165 2.693 1.00 83.31 99 ASP A N 1
ATOM 805 C CA . ASP A 1 99 ? -6.232 -5.808 1.299 1.00 83.31 99 ASP A CA 1
ATOM 806 C C . ASP A 1 99 ? -7.542 -5.415 0.617 1.00 83.31 99 ASP A C 1
ATOM 808 O O . ASP A 1 99 ? -8.493 -6.197 0.598 1.00 83.31 99 ASP A O 1
ATOM 812 N N . VAL A 1 100 ? -7.606 -4.189 0.100 1.00 78.12 100 VAL A N 1
ATOM 813 C CA . VAL A 1 100 ? -8.790 -3.625 -0.553 1.00 78.12 100 VAL A CA 1
ATOM 814 C C . VAL A 1 100 ? -8.447 -3.287 -1.994 1.00 78.12 100 VAL A C 1
ATOM 816 O O . VAL A 1 100 ? -7.849 -2.242 -2.280 1.00 78.12 100 VAL A O 1
ATOM 819 N N . GLU A 1 101 ? -8.888 -4.149 -2.906 1.00 74.00 101 GLU A N 1
ATOM 820 C CA . GLU A 1 101 ? -8.685 -3.995 -4.340 1.00 74.00 101 GLU A CA 1
ATOM 821 C C . GLU A 1 101 ? -9.966 -4.178 -5.159 1.00 74.00 101 GLU A C 1
ATOM 823 O O . GLU A 1 101 ? -10.775 -5.064 -4.903 1.00 74.00 101 GLU A O 1
ATOM 828 N N . ALA A 1 102 ? -10.143 -3.345 -6.189 1.00 58.47 102 ALA A N 1
ATOM 829 C CA . ALA A 1 102 ? -11.252 -3.442 -7.147 1.00 58.47 102 ALA A CA 1
ATOM 830 C C . ALA A 1 102 ? -10.928 -4.392 -8.315 1.00 58.47 102 ALA A C 1
ATOM 832 O O . ALA A 1 102 ? -11.202 -4.095 -9.477 1.00 58.47 102 ALA A O 1
ATOM 833 N N . ASN A 1 103 ? -10.299 -5.526 -8.015 1.00 60.53 103 ASN A N 1
ATOM 834 C CA . ASN A 1 103 ? -9.943 -6.558 -8.980 1.00 60.53 103 ASN A CA 1
ATOM 835 C C . ASN A 1 103 ? -10.356 -7.915 -8.401 1.00 60.53 103 ASN A C 1
ATOM 837 O O . ASN A 1 103 ? -9.966 -8.255 -7.292 1.00 60.53 103 ASN A O 1
ATOM 841 N N . SER A 1 104 ? -11.115 -8.713 -9.155 1.00 45.84 104 SER A N 1
ATOM 842 C CA . SER A 1 104 ? -11.589 -10.040 -8.726 1.00 45.84 104 SER A CA 1
ATOM 843 C C . SER A 1 104 ? -10.483 -11.067 -8.434 1.00 45.84 104 SER A C 1
ATOM 845 O O . SER A 1 104 ? -10.796 -12.186 -8.038 1.00 45.84 104 SER A O 1
ATOM 847 N N . THR A 1 105 ? -9.206 -10.737 -8.648 1.00 49.84 105 THR A N 1
ATOM 848 C CA . THR A 1 105 ? -8.133 -11.735 -8.776 1.00 49.84 105 THR A CA 1
ATOM 849 C C . THR A 1 105 ? -7.141 -11.786 -7.603 1.00 49.84 105 THR A C 1
ATOM 851 O O . THR A 1 105 ? -6.203 -12.575 -7.671 1.00 49.84 105 THR A O 1
ATOM 854 N N . ALA A 1 106 ? -7.307 -11.010 -6.522 1.00 57.78 106 ALA A N 1
ATOM 855 C CA . ALA A 1 106 ? -6.369 -11.002 -5.380 1.00 57.78 106 ALA A CA 1
ATOM 856 C C . ALA A 1 106 ? -4.896 -10.787 -5.811 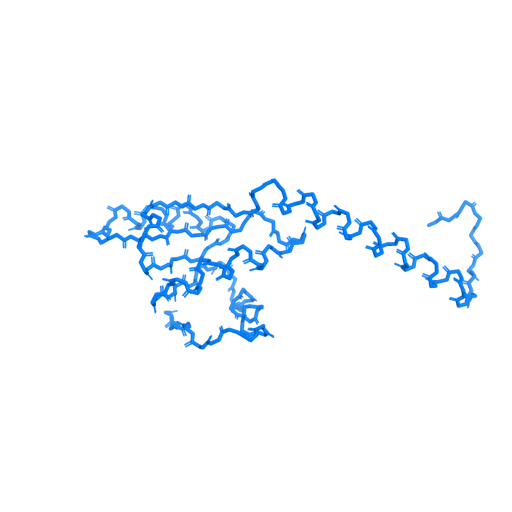1.00 57.78 106 ALA A C 1
ATOM 858 O O . ALA A 1 106 ? -3.981 -11.363 -5.217 1.00 57.78 106 ALA A O 1
ATOM 859 N N . GLN A 1 107 ? -4.652 -10.034 -6.894 1.00 60.34 107 GLN A N 1
ATOM 860 C CA . GLN A 1 107 ? -3.338 -9.973 -7.555 1.00 60.34 107 GLN A CA 1
ATOM 861 C C . GLN A 1 107 ? -2.278 -9.352 -6.651 1.00 60.34 107 GLN A C 1
ATOM 863 O O . GLN A 1 107 ? -1.125 -9.788 -6.663 1.00 60.34 107 GLN A O 1
ATOM 868 N N . LEU A 1 108 ? -2.672 -8.364 -5.848 1.00 63.12 108 LEU A N 1
ATOM 869 C CA . LEU A 1 108 ? -1.794 -7.745 -4.869 1.00 63.12 108 LEU A CA 1
ATOM 870 C C . LEU A 1 108 ? -1.446 -8.724 -3.744 1.00 63.12 108 LEU A C 1
ATOM 872 O O . LEU A 1 108 ? -0.273 -8.904 -3.412 1.00 63.12 108 LEU A O 1
ATOM 876 N N . GLY A 1 109 ? -2.450 -9.439 -3.238 1.00 60.34 109 GLY A N 1
ATOM 877 C CA . GLY A 1 109 ? -2.263 -10.519 -2.278 1.00 60.34 109 GLY A CA 1
ATOM 878 C C . GLY A 1 109 ? -1.340 -11.636 -2.767 1.00 60.34 109 GLY A C 1
ATOM 879 O O . GLY A 1 109 ? -0.506 -12.109 -1.998 1.00 60.34 109 GLY A O 1
ATOM 880 N N . ASP A 1 110 ? -1.447 -12.057 -4.029 1.00 61.00 110 ASP A N 1
ATOM 881 C CA . ASP A 1 110 ? -0.560 -13.073 -4.619 1.00 61.00 110 ASP A CA 1
ATOM 882 C C . ASP A 1 110 ? 0.875 -12.551 -4.793 1.00 61.00 110 ASP A C 1
ATOM 884 O O . ASP A 1 110 ? 1.837 -13.252 -4.471 1.00 61.00 110 ASP A O 1
ATOM 888 N N . LEU A 1 111 ? 1.030 -11.292 -5.218 1.00 58.84 111 LEU A N 1
ATOM 889 C CA . LEU A 1 111 ? 2.332 -10.639 -5.372 1.00 58.84 111 LEU A CA 1
ATOM 890 C C . LEU A 1 111 ? 3.076 -10.516 -4.034 1.00 58.84 111 LEU A C 1
ATOM 892 O O . LEU A 1 111 ? 4.288 -10.733 -3.981 1.00 58.84 111 LEU A O 1
ATOM 896 N N . ILE A 1 112 ? 2.344 -10.212 -2.960 1.00 62.19 112 ILE A N 1
ATOM 897 C CA . ILE A 1 112 ? 2.882 -10.128 -1.599 1.00 62.19 112 ILE A CA 1
ATOM 898 C C . ILE A 1 112 ? 3.179 -11.530 -1.052 1.00 62.19 112 ILE A C 1
ATOM 900 O O . ILE A 1 112 ? 4.255 -11.746 -0.505 1.00 62.19 112 ILE A O 1
ATOM 904 N N . LYS A 1 113 ? 2.292 -12.514 -1.261 1.00 60.84 113 LYS A N 1
ATOM 905 C CA . LYS A 1 113 ? 2.483 -13.904 -0.795 1.00 60.84 113 LYS A CA 1
ATOM 906 C C . LYS A 1 113 ? 3.627 -14.642 -1.483 1.00 60.84 113 LYS A C 1
ATOM 908 O O . LYS A 1 113 ? 4.254 -15.497 -0.864 1.00 60.84 113 LYS A O 1
ATOM 913 N N . ARG A 1 114 ? 3.897 -14.352 -2.759 1.00 52.44 114 ARG A N 1
ATOM 914 C CA . ARG A 1 114 ? 5.001 -14.967 -3.517 1.00 52.44 114 ARG A CA 1
ATOM 915 C C . ARG A 1 114 ? 6.385 -14.542 -3.024 1.00 52.44 114 ARG A C 1
ATOM 917 O O . ARG A 1 114 ? 7.375 -15.152 -3.425 1.00 52.44 114 ARG A O 1
ATOM 924 N N . LYS A 1 115 ? 6.475 -13.526 -2.162 1.00 49.06 115 LYS A N 1
ATOM 925 C CA . LYS A 1 115 ? 7.716 -13.094 -1.511 1.00 49.06 115 LYS A CA 1
ATOM 926 C C . LYS A 1 115 ? 7.651 -13.470 -0.017 1.00 49.06 115 LYS A C 1
ATOM 928 O O . LYS A 1 115 ? 6.618 -13.270 0.612 1.00 49.06 115 LYS A O 1
ATOM 933 N N . PRO A 1 116 ? 8.703 -14.082 0.554 1.00 40.56 116 PRO A N 1
ATOM 934 C CA . PRO A 1 116 ? 8.614 -14.835 1.803 1.00 40.56 116 PRO A CA 1
ATOM 935 C 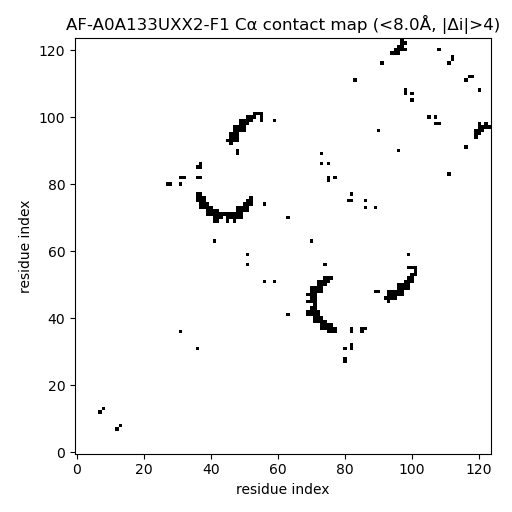C . PRO A 1 116 ? 8.581 -13.925 3.036 1.00 40.56 116 PRO A C 1
ATOM 937 O O . PRO A 1 116 ? 9.570 -13.811 3.744 1.00 40.56 116 PRO A O 1
ATOM 940 N N . CYS A 1 117 ? 7.434 -13.322 3.334 1.00 42.25 117 CYS A N 1
ATOM 941 C CA . CYS A 1 117 ? 7.168 -12.704 4.631 1.00 42.25 117 CYS A CA 1
ATOM 942 C C . CYS A 1 117 ? 5.734 -13.067 5.043 1.00 42.25 117 CYS A C 1
ATOM 944 O O . CYS A 1 117 ? 4.822 -12.357 4.653 1.00 42.25 117 CYS A O 1
ATOM 946 N N . ARG A 1 118 ? 5.590 -14.198 5.770 1.00 47.34 118 ARG A N 1
ATOM 947 C CA . ARG A 1 118 ? 4.489 -14.685 6.659 1.00 47.34 118 ARG A CA 1
ATOM 948 C C . ARG A 1 118 ? 2.999 -14.576 6.190 1.00 47.34 118 ARG A C 1
ATOM 950 O O . ARG A 1 118 ? 2.642 -13.789 5.325 1.00 47.34 118 ARG A O 1
ATOM 957 N N . PRO A 1 119 ? 2.068 -15.398 6.728 1.00 46.06 119 PRO A N 1
ATOM 958 C CA . PRO A 1 119 ? 0.671 -15.423 6.277 1.00 46.06 119 PRO A CA 1
ATOM 959 C C . PRO A 1 119 ? -0.230 -14.491 7.116 1.00 46.06 119 PRO A C 1
ATOM 961 O O . PRO A 1 119 ? -0.827 -14.927 8.094 1.00 46.06 119 PRO A O 1
ATOM 964 N N . TRP A 1 120 ? -0.346 -13.212 6.735 1.00 50.03 120 TRP A N 1
ATOM 965 C CA . TRP A 1 120 ? -1.110 -12.183 7.486 1.00 50.03 120 TRP A CA 1
ATOM 966 C C . TRP A 1 120 ? -2.509 -11.859 6.933 1.00 50.03 120 TRP A C 1
ATOM 968 O O . TRP A 1 120 ? -3.303 -11.197 7.597 1.00 50.03 120 TRP A O 1
ATOM 978 N N . MET A 1 121 ? -2.838 -12.288 5.710 1.00 46.97 121 MET A N 1
ATOM 979 C CA . MET A 1 121 ? -4.101 -11.906 5.062 1.00 46.97 121 MET A CA 1
ATOM 980 C C . MET A 1 121 ? -5.278 -12.753 5.560 1.00 46.97 121 MET A C 1
ATOM 982 O O . MET A 1 121 ? -5.427 -13.912 5.156 1.00 46.97 121 MET A O 1
ATOM 986 N N . LYS A 1 122 ? -6.178 -12.152 6.346 1.00 43.62 122 LYS A N 1
ATOM 987 C CA . LYS A 1 122 ? -7.565 -12.628 6.453 1.00 43.62 122 LYS A CA 1
ATOM 988 C C . LYS A 1 122 ? -8.378 -11.997 5.319 1.00 43.62 122 LYS A C 1
ATOM 990 O O . LYS A 1 122 ? -8.466 -10.778 5.231 1.00 43.62 122 LYS A O 1
ATOM 995 N N . ARG A 1 123 ? -8.929 -12.839 4.438 1.00 39.91 123 ARG A N 1
ATOM 996 C CA . ARG A 1 123 ? -9.853 -12.428 3.367 1.00 39.91 123 ARG A CA 1
ATOM 997 C C . ARG A 1 123 ? -11.177 -11.978 3.991 1.00 39.91 123 ARG A C 1
ATOM 999 O O . ARG A 1 123 ? -11.659 -12.650 4.902 1.00 39.91 123 ARG A O 1
ATOM 1006 N N . SER A 1 124 ? -11.712 -10.852 3.528 1.00 37.84 124 SER A N 1
ATOM 1007 C CA . SER A 1 124 ? -13.099 -10.418 3.748 1.00 37.84 124 SER A CA 1
ATOM 1008 C C . SER A 1 124 ? -13.888 -10.623 2.465 1.00 37.84 124 SER A C 1
ATOM 1010 O O . SER A 1 124 ? -13.254 -10.520 1.391 1.00 37.84 124 SER A O 1
#

Foldseek 3Di:
DPPDPDDDPPVVVVVVVVVVVVVVLVVVVVVCLVVCQKDKDWDLQALAEEEEEDPCVVVVVVVVVVDPDGYMYMYGNDPVVTPLVVVVVSNVSHQAYHYDYPDPPCVVVVVNVVDPDDDRDDYD

Solvent-accessible surface area (backbone atoms only — not comparable to full-atom values): 7546 Å² total; per-residue (Å²): 136,69,100,61,97,68,90,76,85,50,66,68,61,53,50,53,54,48,51,54,52,46,54,54,49,55,54,50,44,58,51,43,68,72,65,63,40,57,48,77,44,77,35,86,83,37,37,38,30,37,40,36,45,76,82,50,48,61,61,51,56,56,51,54,74,74,45,98,61,73,40,17,37,41,30,60,75,41,80,76,69,56,56,54,70,69,50,46,65,55,54,77,62,31,79,39,44,40,79,46,65,95,54,102,70,54,61,67,60,49,62,52,64,77,42,99,67,79,95,57,77,65,85,129

Secondary structure (DSSP, 8-state):
--SS------HHHHHHHHHHHHHHHHHHHHHHHHS--EEEEE-SS-SEEEEE-GGGHHHHHHHHHH-SS--EEEEES-SSS--HHHHHHHHTT-SEEEEE-SSTT-HHHHHHHTSSS---B---